Protein AF-A0A847F6R8-F1 (afdb_monomer_lite)

Secondary structure (DSSP, 8-state):
------------------------------------S-----TT--HHHHHHHHHS-GGGHHHHHHH-TT------

Radius of gyration: 31.02 Å; chains: 1; bounding box: 69×40×67 Å

Sequence (76 aa):
MRFKGLPIVIVGALLLVGSSASAQVRLSTPRAESVPDVYVVTSGDTLWDIASQFFGDPYEWPRIWSYNPAITNPHW

pLDDT: mean 71.98, std 18.73, range [36.72, 94.19]

Structure (mmCIF, N/CA/C/O backbone):
data_AF-A0A847F6R8-F1
#
_entry.id   AF-A0A847F6R8-F1
#
loop_
_atom_site.group_PDB
_atom_site.id
_atom_site.type_symbol
_atom_site.label_atom_id
_atom_site.label_alt_id
_atom_site.label_comp_id
_atom_site.label_asym_id
_atom_site.label_entity_id
_atom_site.label_seq_id
_atom_site.pdbx_PDB_ins_code
_atom_site.Cartn_x
_atom_site.Cartn_y
_atom_site.Cartn_z
_atom_site.occupancy
_atom_site.B_iso_or_equiv
_atom_site.auth_seq_id
_atom_site.auth_comp_id
_atom_site.auth_asym_id
_atom_site.auth_atom_id
_atom_site.pdbx_PDB_model_num
ATOM 1 N N . MET A 1 1 ? -59.080 -31.432 36.547 1.00 38.78 1 MET A N 1
ATOM 2 C CA . MET A 1 1 ? -57.757 -31.004 37.063 1.00 38.78 1 MET A CA 1
ATOM 3 C C . MET A 1 1 ? -57.805 -29.476 37.131 1.00 38.78 1 MET A C 1
ATOM 5 O O . MET A 1 1 ? -58.055 -28.880 36.099 1.00 38.78 1 MET A O 1
ATOM 9 N N . ARG A 1 2 ? -58.030 -28.860 38.307 1.00 43.25 2 ARG A N 1
ATOM 10 C CA . ARG A 1 2 ? -57.044 -28.530 39.370 1.00 43.25 2 ARG A CA 1
ATOM 11 C C . ARG A 1 2 ? -56.020 -27.494 38.857 1.00 43.25 2 ARG A C 1
ATOM 13 O O . ARG A 1 2 ? -55.329 -27.832 37.916 1.00 43.25 2 ARG A O 1
ATOM 20 N N . PHE A 1 3 ? -55.829 -26.278 39.376 1.00 43.19 3 PHE A N 1
ATOM 21 C CA . PHE A 1 3 ? -56.401 -25.510 40.490 1.00 43.19 3 PHE A CA 1
ATOM 22 C C . PHE A 1 3 ? -56.072 -24.013 40.280 1.00 43.19 3 PHE A C 1
ATOM 24 O O . PHE A 1 3 ? -55.043 -23.675 39.704 1.00 43.19 3 PHE A O 1
ATOM 31 N N . LYS A 1 4 ? -56.942 -23.135 40.794 1.00 42.12 4 LYS A N 1
ATOM 32 C CA . LYS A 1 4 ? -56.662 -21.730 41.135 1.00 42.12 4 LYS A CA 1
ATOM 33 C C . LYS A 1 4 ? -55.746 -21.686 42.374 1.00 42.12 4 LYS A C 1
ATOM 35 O O . LYS A 1 4 ? -55.958 -22.502 43.268 1.00 42.12 4 LYS A O 1
ATOM 40 N N . GLY A 1 5 ? -54.827 -20.717 42.470 1.00 38.44 5 GLY A N 1
ATOM 41 C CA . GLY A 1 5 ? -54.150 -20.387 43.736 1.00 38.44 5 GLY A CA 1
ATOM 42 C C . GLY A 1 5 ? -52.881 -19.526 43.619 1.00 38.44 5 GLY A C 1
ATOM 43 O O . GLY A 1 5 ? -51.792 -20.064 43.489 1.00 38.44 5 GLY A O 1
ATOM 44 N N . LEU A 1 6 ? -53.018 -18.201 43.734 1.00 44.62 6 LEU A N 1
ATOM 45 C CA . LEU A 1 6 ? -52.105 -17.378 44.558 1.00 44.62 6 LEU A CA 1
ATOM 46 C C . LEU A 1 6 ? -52.628 -17.478 46.018 1.00 44.62 6 LEU A C 1
ATOM 48 O O . LEU A 1 6 ? -53.832 -17.747 46.125 1.00 44.62 6 LEU A O 1
ATOM 52 N N . PRO A 1 7 ? -51.876 -17.218 47.125 1.00 43.72 7 PRO A N 1
ATOM 53 C CA . PRO A 1 7 ? -50.928 -16.098 47.304 1.00 43.72 7 PRO A CA 1
ATOM 54 C C . PRO A 1 7 ? -49.770 -16.343 48.336 1.00 43.72 7 PRO A C 1
ATOM 56 O O . PRO A 1 7 ? -49.587 -17.451 48.826 1.00 43.72 7 PRO A O 1
ATOM 59 N N . ILE A 1 8 ? -49.085 -15.250 48.728 1.00 43.59 8 ILE A N 1
ATOM 60 C CA . ILE A 1 8 ? -48.417 -14.965 50.032 1.00 43.59 8 ILE A CA 1
ATOM 61 C C . ILE A 1 8 ? -46.868 -14.983 50.038 1.00 43.59 8 ILE A C 1
ATOM 63 O O . ILE A 1 8 ? -46.238 -16.025 50.130 1.00 43.59 8 ILE A O 1
ATOM 67 N N . VAL A 1 9 ? -46.258 -13.814 49.777 1.00 39.91 9 VAL A N 1
ATOM 68 C CA . VAL A 1 9 ? -45.494 -12.925 50.702 1.00 39.91 9 VAL A CA 1
ATOM 69 C C . VAL A 1 9 ? -44.057 -13.372 51.020 1.00 39.91 9 VAL A C 1
ATOM 71 O O . VAL A 1 9 ? -43.853 -14.286 51.805 1.00 39.91 9 VAL A O 1
ATOM 74 N N . ILE A 1 10 ? -43.076 -12.573 50.573 1.00 43.91 10 ILE A N 1
ATOM 75 C CA . ILE A 1 10 ? -41.977 -12.114 51.441 1.00 43.91 10 ILE A CA 1
ATOM 76 C C . ILE A 1 10 ? -41.848 -10.595 51.260 1.00 43.91 10 ILE A C 1
ATOM 78 O O . ILE A 1 10 ? -41.406 -10.101 50.227 1.00 43.91 10 ILE A O 1
ATOM 82 N N . VAL A 1 11 ? -42.291 -9.863 52.282 1.00 43.56 11 VAL A N 1
ATOM 83 C CA . VAL A 1 11 ? -41.890 -8.483 52.571 1.00 43.56 11 VAL A CA 1
ATOM 84 C C . VAL A 1 11 ? -40.449 -8.535 53.075 1.00 43.56 11 VAL A C 1
ATOM 86 O O . VAL A 1 11 ? -40.162 -9.308 53.986 1.00 43.56 11 VAL A O 1
ATOM 89 N N . GLY A 1 12 ? -39.549 -7.715 52.533 1.00 36.72 12 GLY A N 1
ATOM 90 C CA . GLY A 1 12 ? -38.206 -7.611 53.096 1.00 36.72 12 GLY A CA 1
ATOM 91 C C . GLY A 1 12 ? -37.273 -6.657 52.361 1.00 36.72 12 GLY A C 1
ATOM 92 O O . GLY A 1 12 ? -36.747 -6.994 51.312 1.00 36.72 12 GLY A O 1
ATOM 93 N N . ALA A 1 13 ? -37.014 -5.523 53.011 1.00 48.78 13 ALA A N 1
ATOM 94 C CA . ALA A 1 13 ? -35.837 -4.668 52.866 1.00 48.78 13 ALA A CA 1
ATOM 95 C C . ALA A 1 13 ? -35.742 -3.761 51.624 1.00 48.78 13 ALA A C 1
ATOM 97 O O . ALA A 1 13 ? -35.095 -4.047 50.620 1.00 48.78 13 ALA A O 1
ATOM 98 N N . LEU A 1 14 ? -36.275 -2.554 51.820 1.00 54.06 14 LEU A N 1
ATOM 99 C CA . LEU A 1 14 ? -35.659 -1.312 51.369 1.00 54.06 14 LEU A CA 1
ATOM 100 C C . LEU A 1 14 ? -34.160 -1.321 51.740 1.00 54.06 14 LEU A C 1
ATOM 102 O O . LEU A 1 14 ? -33.801 -1.075 52.889 1.00 54.06 14 LEU A O 1
ATOM 106 N N . LEU A 1 15 ? -33.289 -1.605 50.774 1.00 52.72 15 LEU A N 1
ATOM 107 C CA . LEU A 1 15 ? -31.870 -1.275 50.855 1.00 52.72 15 LEU A CA 1
ATOM 108 C C . LEU A 1 15 ? -31.632 -0.068 49.953 1.00 52.72 15 LEU A C 1
ATOM 110 O O . LEU A 1 15 ? -31.561 -0.181 48.731 1.00 52.72 15 LEU A O 1
ATOM 114 N N . LEU A 1 16 ? -31.528 1.101 50.587 1.00 58.59 16 LEU A N 1
ATOM 115 C CA . LEU A 1 16 ? -30.897 2.283 50.010 1.00 58.59 16 LEU A CA 1
ATOM 116 C C . LEU A 1 16 ? -29.428 1.942 49.740 1.00 58.59 16 LEU A C 1
ATOM 118 O O . LEU A 1 16 ? -28.559 2.169 50.579 1.00 58.59 16 LEU A O 1
ATOM 122 N N . VAL A 1 17 ? -29.144 1.366 48.575 1.00 62.53 17 VAL A N 1
ATOM 123 C CA . VAL A 1 17 ? -27.773 1.299 48.079 1.00 62.53 17 VAL A CA 1
ATOM 124 C C . VAL A 1 17 ? -27.461 2.678 47.519 1.00 62.53 17 VAL A C 1
ATOM 126 O O . VAL A 1 17 ? -27.884 3.038 46.423 1.00 62.53 17 VAL A O 1
ATOM 129 N N . GLY A 1 18 ? -26.751 3.478 48.312 1.00 57.84 18 GLY A N 1
ATOM 130 C CA . GLY A 1 18 ? -26.083 4.672 47.820 1.00 57.84 18 GLY A CA 1
ATOM 131 C C . GLY A 1 18 ? -25.061 4.251 46.772 1.00 57.84 18 GLY A C 1
ATOM 132 O O . GLY A 1 18 ? -23.957 3.831 47.108 1.00 57.84 18 GLY A O 1
ATOM 133 N N . SER A 1 19 ? -25.433 4.325 45.495 1.00 64.81 19 SER A N 1
ATOM 134 C CA . SER A 1 19 ? -24.475 4.213 44.402 1.00 64.81 19 SER A CA 1
ATOM 135 C C . SER A 1 19 ? -23.626 5.476 44.397 1.00 64.81 19 SER A C 1
ATOM 137 O O . SER A 1 19 ? -23.947 6.459 43.734 1.00 64.81 19 SER A O 1
ATOM 139 N N . SER A 1 20 ? -22.536 5.456 45.161 1.00 65.50 20 SER A N 1
ATOM 140 C CA . SER A 1 20 ? -21.434 6.388 44.963 1.00 65.50 20 SER A CA 1
ATOM 141 C C . SER A 1 20 ? -21.000 6.265 43.508 1.00 65.50 20 SER A C 1
ATOM 143 O O . SER A 1 20 ? -20.470 5.233 43.096 1.00 65.50 20 SER A O 1
ATOM 145 N N . ALA A 1 21 ? -21.284 7.297 42.716 1.00 63.16 21 ALA A N 1
ATOM 146 C CA . ALA A 1 21 ? -20.821 7.410 41.348 1.00 63.16 21 ALA A CA 1
ATOM 147 C C . ALA A 1 21 ? -19.292 7.493 41.375 1.00 63.16 21 ALA A C 1
ATOM 149 O O . ALA A 1 21 ? -18.710 8.567 41.504 1.00 63.16 21 ALA A O 1
ATOM 150 N N . SER A 1 22 ? -18.621 6.346 41.296 1.00 62.88 22 SER A N 1
ATOM 151 C CA . SER A 1 22 ? -17.211 6.323 40.944 1.00 62.88 22 SER A CA 1
ATOM 152 C C . SER A 1 22 ? -17.128 6.881 39.529 1.00 62.88 22 SER A C 1
ATOM 154 O O . SER A 1 22 ? -17.551 6.224 38.577 1.00 62.88 22 SER A O 1
ATOM 156 N N . ALA A 1 23 ? -16.636 8.114 39.397 1.00 65.44 23 ALA A N 1
ATOM 157 C CA . ALA A 1 23 ? -16.221 8.672 38.123 1.00 65.44 23 ALA A CA 1
ATOM 158 C C . ALA A 1 23 ? -15.176 7.716 37.545 1.00 65.44 23 ALA A C 1
ATOM 160 O O . ALA A 1 23 ? -14.020 7.683 37.964 1.00 65.44 23 ALA A O 1
ATOM 161 N N . GLN A 1 24 ? -15.624 6.845 36.650 1.00 62.62 24 GLN A N 1
ATOM 162 C CA . GLN A 1 24 ? -14.749 5.920 35.968 1.00 62.62 24 GLN A CA 1
ATOM 163 C C . GLN A 1 24 ? -13.915 6.770 35.024 1.00 62.62 24 GLN A C 1
ATOM 165 O O . GLN A 1 24 ? -14.408 7.211 33.986 1.00 62.62 24 GLN A O 1
ATOM 170 N N . VAL A 1 25 ? -12.664 7.023 35.405 1.00 61.91 25 VAL A N 1
ATOM 171 C CA . VAL A 1 25 ? -11.640 7.489 34.477 1.00 61.91 25 VAL A CA 1
ATOM 172 C C . VAL A 1 25 ? -11.565 6.417 33.399 1.00 61.91 25 VAL A C 1
ATOM 174 O O . VAL A 1 25 ? -10.972 5.356 33.586 1.00 61.91 25 VAL A O 1
ATOM 177 N N . ARG A 1 26 ? -12.269 6.650 32.289 1.00 62.00 26 ARG A N 1
ATOM 178 C CA . ARG A 1 26 ? -12.095 5.890 31.061 1.00 62.00 26 ARG A CA 1
ATOM 179 C C . ARG A 1 26 ? -10.677 6.216 30.626 1.00 62.00 26 ARG A C 1
ATOM 181 O O . ARG A 1 26 ? -10.433 7.255 30.022 1.00 62.00 26 ARG A O 1
ATOM 188 N N . LEU A 1 27 ? -9.730 5.372 31.019 1.00 59.50 27 LEU A N 1
ATOM 189 C CA . LEU A 1 27 ? -8.434 5.331 30.375 1.00 59.50 27 LEU A CA 1
ATOM 190 C C . LEU A 1 27 ? -8.751 4.954 28.932 1.00 59.50 27 LEU A C 1
ATOM 192 O O . LEU A 1 27 ? -9.000 3.790 28.628 1.00 59.50 27 LEU A O 1
ATOM 196 N N . SER A 1 28 ? -8.858 5.960 28.070 1.00 59.84 28 SER A N 1
ATOM 197 C CA . SER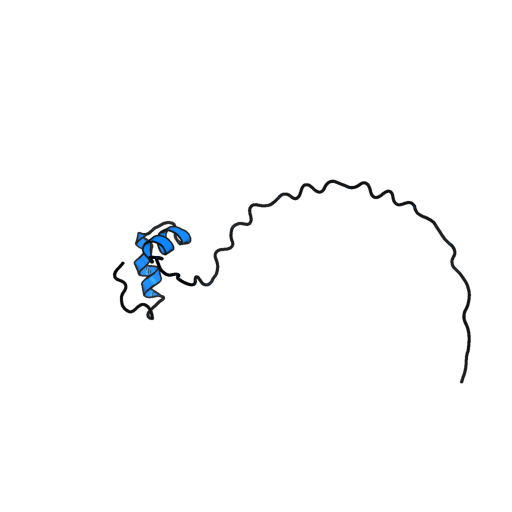 A 1 28 ? -8.813 5.774 26.632 1.00 59.84 28 SER A CA 1
ATOM 198 C C . SER A 1 28 ? -7.420 5.237 26.353 1.00 59.84 28 SER A C 1
ATOM 200 O O . SER A 1 28 ? -6.490 5.998 26.105 1.00 59.84 28 SER A O 1
ATOM 202 N N . THR A 1 29 ? -7.244 3.924 26.507 1.00 61.78 29 THR A N 1
ATOM 203 C CA . THR A 1 29 ? -6.113 3.215 25.928 1.00 61.78 29 THR A CA 1
ATOM 204 C C . THR A 1 29 ? -6.042 3.716 24.493 1.00 61.78 29 THR A C 1
ATOM 206 O O . THR A 1 29 ? -7.066 3.601 23.808 1.00 61.78 29 THR A O 1
ATOM 209 N N . PRO A 1 30 ? -4.933 4.332 24.038 1.00 57.34 30 PRO A N 1
ATOM 210 C CA . PRO A 1 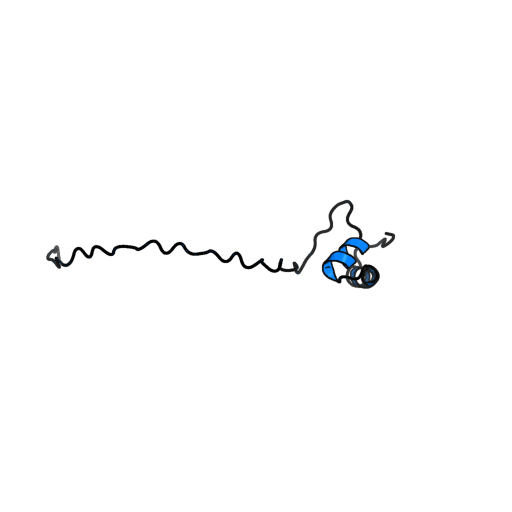30 ? -4.774 4.596 22.622 1.00 57.34 30 PRO A CA 1
ATOM 211 C C . PRO A 1 30 ? -4.949 3.234 21.973 1.00 57.34 30 PRO A C 1
ATOM 213 O O . PRO A 1 30 ? -4.162 2.316 22.212 1.00 57.34 30 PRO A O 1
ATOM 216 N N . ARG A 1 31 ? -6.088 3.053 21.298 1.00 58.72 31 ARG A N 1
ATOM 217 C CA . ARG A 1 31 ? -6.363 1.862 20.515 1.00 58.72 31 ARG A CA 1
ATOM 218 C C . ARG A 1 31 ? -5.168 1.826 19.582 1.00 58.72 31 ARG A C 1
ATOM 220 O O . ARG A 1 31 ? -5.032 2.733 18.770 1.00 58.72 31 ARG A O 1
ATOM 227 N N . ALA A 1 32 ? -4.254 0.877 19.780 1.00 61.19 32 ALA A N 1
ATOM 228 C CA . ALA A 1 32 ? -3.316 0.540 18.730 1.00 61.19 32 ALA A CA 1
ATOM 229 C C . ALA A 1 32 ? -4.226 0.282 17.535 1.00 61.19 32 ALA A C 1
ATOM 231 O O . ALA A 1 32 ? -5.041 -0.644 17.596 1.00 61.19 32 ALA A O 1
ATOM 232 N N . GLU A 1 33 ? -4.244 1.226 16.592 1.00 62.94 33 GLU A N 1
ATOM 233 C CA . GLU A 1 33 ? -5.055 1.148 15.388 1.00 62.94 33 GLU A CA 1
ATOM 234 C C . GLU A 1 33 ? -4.719 -0.211 14.802 1.00 62.94 33 GLU A C 1
ATOM 236 O O . GLU A 1 33 ? -3.5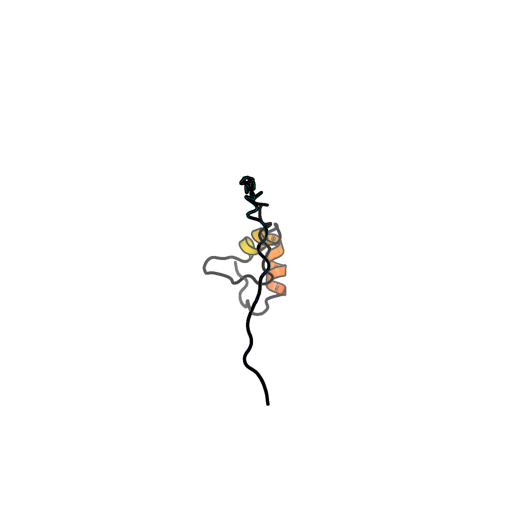75 -0.486 14.440 1.00 62.94 33 GLU A O 1
ATOM 241 N N . SER A 1 34 ? -5.667 -1.135 14.912 1.00 72.06 34 SER A N 1
ATOM 242 C CA . SER A 1 34 ? -5.450 -2.505 14.497 1.00 72.06 34 SER A CA 1
ATOM 243 C C . SER A 1 34 ? -5.213 -2.443 13.002 1.00 72.06 34 SER A C 1
ATOM 245 O O . SER A 1 34 ? -6.135 -2.068 12.276 1.00 72.06 34 SER A O 1
ATOM 247 N N . VAL A 1 35 ? -3.990 -2.755 12.570 1.00 76.56 35 VAL A N 1
ATOM 248 C CA . VAL A 1 35 ? -3.663 -2.840 11.149 1.00 76.56 35 VAL A CA 1
ATOM 249 C C . VAL A 1 35 ? -4.658 -3.817 10.524 1.00 76.56 35 VAL A C 1
ATOM 251 O O . VAL A 1 35 ? -4.768 -4.946 11.010 1.00 76.56 35 VAL A O 1
ATOM 254 N N . PRO A 1 36 ? -5.446 -3.383 9.529 1.00 81.38 36 PRO A N 1
ATOM 255 C CA . PRO A 1 36 ? -6.427 -4.255 8.917 1.00 81.38 36 PRO A CA 1
ATOM 256 C C . PRO A 1 36 ? -5.715 -5.355 8.124 1.00 81.38 36 PRO A C 1
ATOM 258 O O . PRO A 1 36 ? -4.699 -5.102 7.480 1.00 81.38 36 PRO A O 1
ATOM 261 N N . ASP A 1 37 ? -6.283 -6.562 8.115 1.00 85.06 37 ASP A N 1
ATOM 262 C CA . ASP A 1 37 ? -5.777 -7.669 7.287 1.00 85.06 37 ASP A CA 1
ATOM 263 C C . ASP A 1 37 ? -5.878 -7.365 5.780 1.00 85.06 37 ASP A C 1
ATOM 265 O O . ASP A 1 37 ? -5.172 -7.956 4.965 1.00 85.06 37 ASP A O 1
ATOM 269 N N . VAL A 1 38 ? -6.774 -6.446 5.401 1.00 88.12 38 VAL A N 1
ATOM 270 C CA . VAL A 1 38 ? -7.020 -6.032 4.018 1.00 88.12 38 VAL A CA 1
ATOM 271 C C . VAL A 1 38 ? -7.097 -4.512 3.945 1.00 88.12 38 VAL A C 1
ATOM 273 O O . VAL A 1 38 ? -7.884 -3.887 4.656 1.00 88.12 38 VAL A O 1
ATOM 276 N N . TYR A 1 39 ? -6.326 -3.927 3.031 1.00 89.00 39 TYR A N 1
ATOM 277 C CA . TYR A 1 39 ? -6.384 -2.509 2.698 1.00 89.00 39 TYR A CA 1
ATOM 278 C C . TYR A 1 39 ? -7.026 -2.317 1.320 1.00 89.00 39 TYR A C 1
ATOM 280 O O . TYR A 1 39 ? -6.602 -2.931 0.341 1.00 89.00 39 TYR A O 1
ATOM 288 N N . VAL A 1 40 ? -8.061 -1.476 1.243 1.00 90.50 40 VAL A N 1
ATOM 289 C CA . VAL A 1 40 ? -8.727 -1.127 -0.020 1.00 90.50 40 VAL A CA 1
ATOM 290 C C . VAL A 1 40 ? -8.140 0.184 -0.521 1.00 90.50 40 VAL A C 1
ATOM 292 O O . VAL A 1 40 ? -8.340 1.221 0.104 1.00 90.50 40 VAL A O 1
ATOM 295 N N . VAL A 1 41 ? -7.436 0.124 -1.650 1.00 89.75 41 VAL A N 1
ATOM 296 C CA . VAL A 1 41 ? -6.813 1.300 -2.266 1.00 89.75 41 VAL A CA 1
ATOM 297 C C . VAL A 1 41 ? -7.856 2.313 -2.729 1.00 89.75 41 VAL A C 1
ATOM 299 O O . VAL A 1 41 ? -8.900 1.957 -3.286 1.00 89.75 41 VAL A O 1
ATOM 302 N N . THR A 1 42 ? -7.550 3.586 -2.523 1.00 88.12 42 THR A N 1
ATOM 303 C CA . THR A 1 42 ? -8.342 4.726 -2.970 1.00 88.12 42 THR A CA 1
ATOM 304 C C . THR A 1 42 ? -7.594 5.518 -4.039 1.00 88.12 42 THR A C 1
ATOM 306 O O . THR A 1 42 ? -6.385 5.385 -4.230 1.00 88.12 42 THR A O 1
ATOM 309 N N . SER A 1 43 ? -8.324 6.329 -4.804 1.00 86.44 43 SER A N 1
ATOM 310 C CA . SER A 1 43 ? -7.714 7.165 -5.838 1.00 86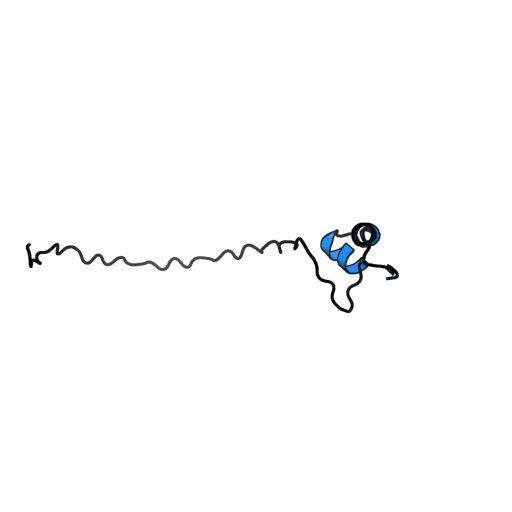.44 43 SER A CA 1
ATOM 311 C C . SER A 1 43 ? -6.709 8.139 -5.224 1.00 86.44 43 SER A C 1
ATOM 313 O O . SER A 1 43 ? -7.090 8.992 -4.426 1.00 86.44 43 SER A O 1
ATOM 315 N N . GLY A 1 44 ? -5.453 8.049 -5.660 1.00 86.19 44 GLY A N 1
ATOM 316 C CA . GLY A 1 44 ? -4.352 8.871 -5.156 1.00 86.19 44 GLY A CA 1
ATOM 317 C C . GLY A 1 44 ? -3.393 8.117 -4.238 1.00 86.19 44 GLY A C 1
ATOM 318 O O . GLY A 1 44 ? -2.288 8.608 -4.031 1.00 86.19 44 GLY A O 1
ATOM 319 N N . ASP A 1 45 ? -3.760 6.923 -3.763 1.00 90.06 45 ASP A N 1
ATOM 320 C CA . ASP A 1 45 ? -2.823 6.074 -3.035 1.00 90.06 45 ASP A CA 1
ATOM 321 C C . ASP A 1 45 ? -1.740 5.551 -3.974 1.00 90.06 45 ASP A C 1
ATOM 323 O O . ASP A 1 45 ? -2.008 5.077 -5.084 1.00 90.06 45 ASP A O 1
ATOM 327 N N . THR A 1 46 ? -0.506 5.586 -3.490 1.00 91.44 46 THR A N 1
ATOM 328 C CA . THR A 1 46 ? 0.612 4.898 -4.118 1.00 91.44 46 THR A CA 1
ATOM 329 C C . THR A 1 46 ? 1.017 3.725 -3.246 1.00 91.44 46 THR A C 1
ATOM 331 O O . THR A 1 46 ? 0.929 3.761 -2.018 1.00 91.44 46 THR A O 1
ATOM 334 N N . LEU A 1 47 ? 1.506 2.658 -3.865 1.00 90.56 47 LEU A N 1
ATOM 335 C CA . LEU A 1 47 ? 2.059 1.545 -3.099 1.00 90.56 47 LEU A CA 1
ATOM 336 C C . LEU A 1 47 ? 3.325 1.968 -2.313 1.00 90.56 47 LEU A C 1
ATOM 338 O O . LEU A 1 47 ? 3.677 1.295 -1.351 1.00 90.56 47 LEU A O 1
ATOM 342 N N . TRP A 1 48 ? 3.957 3.099 -2.657 1.00 93.06 48 TRP A N 1
ATOM 343 C CA . TRP A 1 48 ? 5.049 3.729 -1.906 1.00 93.06 48 TRP A CA 1
ATOM 344 C C . TRP A 1 48 ? 4.557 4.298 -0.570 1.00 93.06 48 TRP A C 1
ATOM 346 O O . TRP A 1 48 ? 5.147 4.036 0.482 1.00 93.06 48 TRP A O 1
ATOM 356 N N . ASP A 1 49 ? 3.443 5.031 -0.596 1.00 92.25 49 ASP A N 1
ATOM 357 C CA . ASP A 1 49 ? 2.809 5.581 0.605 1.00 92.25 49 ASP A CA 1
ATOM 358 C C . ASP A 1 49 ? 2.238 4.464 1.485 1.00 92.25 49 ASP A C 1
ATOM 360 O O . ASP A 1 49 ? 2.433 4.464 2.701 1.00 92.25 49 ASP A O 1
ATOM 364 N N . ILE A 1 50 ? 1.616 3.453 0.869 1.00 91.25 50 ILE A N 1
ATOM 365 C CA . ILE A 1 50 ? 1.122 2.256 1.563 1.00 91.25 50 ILE A CA 1
ATOM 366 C C . ILE A 1 50 ? 2.295 1.500 2.210 1.00 91.25 50 ILE A C 1
ATOM 368 O O . ILE A 1 50 ? 2.217 1.121 3.379 1.00 91.25 50 ILE A O 1
ATOM 372 N N . ALA A 1 51 ? 3.414 1.318 1.501 1.00 93.06 51 ALA A N 1
ATOM 373 C CA . ALA A 1 51 ? 4.603 0.678 2.061 1.00 93.06 51 ALA A CA 1
ATOM 374 C C . ALA A 1 51 ? 5.166 1.462 3.255 1.00 93.06 51 ALA A C 1
ATOM 376 O O . ALA A 1 51 ? 5.411 0.889 4.318 1.00 93.06 51 ALA A O 1
ATOM 377 N N . SER A 1 52 ? 5.260 2.785 3.125 1.00 93.31 52 SER A N 1
ATOM 378 C CA . SER A 1 52 ? 5.678 3.674 4.213 1.00 93.31 52 SER A CA 1
ATOM 379 C C . SER A 1 52 ? 4.755 3.576 5.430 1.00 93.31 52 SER A C 1
ATOM 381 O O . SER A 1 52 ? 5.229 3.568 6.563 1.00 93.31 52 SER A O 1
ATOM 383 N N . GLN A 1 53 ? 3.442 3.474 5.214 1.00 91.12 53 GLN A N 1
ATOM 384 C CA . GLN A 1 53 ? 2.450 3.425 6.286 1.00 91.12 53 GLN A CA 1
ATOM 385 C C . GLN A 1 53 ? 2.445 2.086 7.034 1.00 91.12 53 GLN A C 1
ATOM 387 O O . GLN A 1 53 ? 2.387 2.079 8.263 1.00 91.12 53 GLN A O 1
ATOM 392 N N . PHE A 1 54 ? 2.497 0.960 6.316 1.00 90.06 54 PHE A N 1
ATOM 393 C CA . PHE A 1 54 ? 2.332 -0.370 6.919 1.00 90.06 54 PHE A CA 1
ATOM 394 C C . PHE A 1 54 ? 3.650 -1.061 7.270 1.00 90.06 54 PHE A C 1
ATOM 396 O O . PHE A 1 54 ? 3.710 -1.792 8.257 1.00 90.06 54 PHE A O 1
ATOM 403 N N . PHE A 1 55 ? 4.703 -0.835 6.485 1.00 90.12 55 PHE A N 1
ATOM 404 C CA . PHE A 1 55 ? 6.012 -1.464 6.679 1.00 90.12 55 PHE A CA 1
ATOM 405 C C . PHE A 1 55 ? 7.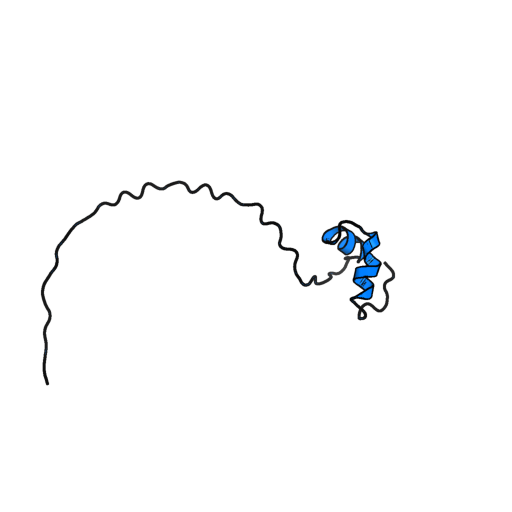041 -0.500 7.279 1.00 90.12 55 PHE A C 1
ATOM 407 O O . PHE A 1 55 ? 8.097 -0.943 7.724 1.00 90.12 55 PHE A O 1
ATOM 414 N N . GLY A 1 56 ? 6.747 0.805 7.315 1.00 92.38 56 GLY A N 1
ATOM 415 C CA . GLY A 1 56 ? 7.684 1.834 7.776 1.00 92.38 56 GLY A CA 1
ATOM 416 C C . GLY A 1 56 ? 8.827 2.109 6.796 1.00 92.38 56 GLY A C 1
ATOM 417 O O . GLY A 1 56 ? 9.675 2.953 7.078 1.00 92.38 56 GLY A O 1
ATOM 418 N N . ASP A 1 57 ? 8.848 1.413 5.658 1.00 92.88 57 ASP A N 1
ATOM 419 C CA . ASP A 1 57 ? 9.857 1.549 4.619 1.00 92.88 57 ASP A CA 1
ATOM 420 C C . ASP A 1 57 ? 9.175 1.611 3.244 1.00 92.88 57 ASP A C 1
ATOM 422 O O . ASP A 1 57 ? 8.602 0.611 2.799 1.00 92.88 57 ASP A O 1
ATOM 426 N N . PRO A 1 58 ? 9.230 2.755 2.539 1.00 92.38 58 PRO A N 1
ATOM 427 C CA . PRO A 1 58 ? 8.711 2.841 1.185 1.00 92.38 58 PRO A CA 1
ATOM 428 C C . PRO A 1 58 ? 9.365 1.860 0.213 1.00 92.38 58 PRO A C 1
ATOM 430 O O . PRO A 1 58 ? 8.733 1.495 -0.764 1.00 92.38 58 PRO A O 1
ATOM 433 N N . TYR A 1 59 ? 10.602 1.410 0.431 1.00 93.94 59 TYR A N 1
ATOM 434 C CA . TYR A 1 59 ? 11.270 0.473 -0.478 1.00 93.94 59 TYR A CA 1
ATOM 435 C C . TYR A 1 59 ? 10.711 -0.955 -0.398 1.00 93.94 59 TYR A C 1
ATOM 437 O O . TYR A 1 59 ? 11.047 -1.782 -1.243 1.00 93.94 59 TYR A O 1
ATOM 445 N N . GLU A 1 60 ? 9.823 -1.247 0.559 1.00 94.19 60 GLU A N 1
ATOM 446 C CA . GLU A 1 60 ? 9.094 -2.523 0.649 1.00 94.19 60 GLU A CA 1
ATOM 447 C C . GLU A 1 60 ? 7.923 -2.615 -0.341 1.00 94.19 60 GLU A C 1
ATOM 449 O O . GLU A 1 60 ? 7.240 -3.633 -0.461 1.00 94.19 60 GLU A O 1
ATOM 454 N N . TRP A 1 61 ? 7.709 -1.575 -1.131 1.00 92.62 61 TRP A N 1
ATOM 455 C CA . TRP A 1 61 ? 6.683 -1.532 -2.153 1.00 92.62 61 TRP A CA 1
ATOM 456 C C . TRP A 1 61 ? 6.701 -2.700 -3.166 1.00 92.62 61 TRP A C 1
ATOM 458 O O . TRP A 1 61 ? 5.617 -3.197 -3.502 1.00 92.62 61 TRP A O 1
ATOM 468 N N . PRO A 1 62 ? 7.862 -3.237 -3.621 1.00 92.75 62 PRO A N 1
ATOM 469 C CA . PRO A 1 62 ? 7.891 -4.373 -4.543 1.00 92.75 62 PRO A CA 1
ATOM 470 C C . PRO A 1 62 ? 7.374 -5.653 -3.892 1.00 92.75 62 PRO A C 1
ATOM 472 O O . PRO A 1 62 ? 6.852 -6.529 -4.582 1.00 92.75 62 PRO A O 1
ATOM 475 N N . ARG A 1 63 ? 7.483 -5.762 -2.560 1.00 91.06 63 ARG A N 1
ATOM 476 C CA . ARG A 1 63 ? 6.901 -6.864 -1.793 1.00 91.06 63 ARG A CA 1
ATOM 477 C C . ARG A 1 63 ? 5.380 -6.802 -1.840 1.00 91.06 63 ARG A C 1
ATOM 479 O O . ARG A 1 63 ? 4.746 -7.832 -2.030 1.00 91.06 63 ARG A O 1
ATOM 486 N N . ILE A 1 64 ? 4.782 -5.619 -1.700 1.00 90.19 64 ILE A N 1
ATOM 487 C CA . ILE A 1 64 ? 3.324 -5.482 -1.824 1.00 90.19 64 ILE A CA 1
ATOM 488 C C . ILE A 1 64 ? 2.895 -5.902 -3.229 1.00 90.19 64 ILE A C 1
ATOM 490 O O . ILE A 1 64 ? 1.956 -6.680 -3.386 1.00 90.19 64 ILE A O 1
ATOM 494 N N . TRP A 1 65 ? 3.619 -5.454 -4.253 1.00 90.25 65 TRP A N 1
ATOM 495 C CA . TRP A 1 65 ? 3.315 -5.810 -5.633 1.00 90.25 65 TRP A CA 1
ATOM 496 C C . TRP A 1 65 ? 3.443 -7.317 -5.916 1.00 90.25 65 TRP A C 1
ATOM 498 O O . TRP A 1 65 ? 2.570 -7.886 -6.570 1.00 90.25 65 TRP A O 1
ATOM 508 N N . SER A 1 66 ? 4.462 -7.993 -5.374 1.00 89.88 66 SER A N 1
ATOM 509 C CA . SER A 1 66 ? 4.685 -9.426 -5.622 1.00 89.88 66 SER A CA 1
ATOM 510 C C . SER A 1 66 ? 3.547 -10.324 -5.119 1.00 89.88 66 SER A C 1
ATOM 512 O O . SER A 1 66 ? 3.287 -11.369 -5.715 1.00 89.88 66 SER A O 1
ATOM 514 N N . TYR A 1 67 ? 2.828 -9.903 -4.074 1.00 89.06 67 TYR A N 1
ATOM 515 C CA . TYR A 1 67 ? 1.643 -10.602 -3.567 1.00 89.06 67 TYR A CA 1
ATOM 516 C C . TYR A 1 67 ? 0.344 -10.238 -4.298 1.00 89.06 67 TYR A C 1
ATOM 518 O O . TYR A 1 67 ? -0.659 -10.931 -4.131 1.00 89.06 67 TYR A O 1
ATOM 526 N N . ASN A 1 68 ? 0.343 -9.179 -5.113 1.00 88.50 68 ASN A N 1
ATOM 527 C CA . ASN A 1 68 ? -0.849 -8.628 -5.757 1.00 88.50 68 ASN A CA 1
ATOM 528 C C . ASN A 1 68 ? -0.724 -8.667 -7.292 1.00 88.50 68 ASN A C 1
ATOM 530 O O . ASN A 1 68 ? -0.628 -7.619 -7.935 1.00 88.50 68 ASN A O 1
ATOM 534 N N . PRO A 1 69 ? -0.792 -9.862 -7.919 1.00 84.50 69 PRO A N 1
ATOM 535 C CA . PRO A 1 69 ? -0.623 -10.024 -9.368 1.00 84.50 69 PRO A CA 1
ATOM 536 C C . PRO A 1 69 ? -1.718 -9.335 -10.199 1.00 84.50 69 PRO A C 1
ATOM 538 O O . PRO A 1 69 ? -1.564 -9.165 -11.405 1.00 84.50 69 PRO A O 1
ATOM 541 N N . ALA A 1 70 ? -2.823 -8.924 -9.566 1.00 85.38 70 ALA A N 1
ATOM 542 C CA . ALA A 1 70 ? -3.872 -8.123 -10.194 1.00 85.38 70 ALA A CA 1
ATOM 543 C C . ALA A 1 70 ? -3.405 -6.699 -10.562 1.00 85.38 70 ALA A C 1
ATOM 545 O O . ALA A 1 70 ? -4.022 -6.050 -11.405 1.00 85.38 70 ALA A O 1
ATOM 546 N N . ILE A 1 71 ? -2.318 -6.211 -9.956 1.00 83.88 71 ILE A N 1
ATOM 547 C CA . ILE A 1 71 ? -1.728 -4.907 -10.260 1.00 83.88 71 ILE A CA 1
ATOM 548 C C . ILE A 1 71 ? -0.816 -5.077 -11.481 1.00 83.88 71 ILE A C 1
ATOM 550 O O . ILE A 1 71 ? 0.367 -5.395 -11.373 1.00 83.88 71 ILE A O 1
ATOM 554 N N . THR A 1 72 ? -1.388 -4.894 -12.671 1.00 75.19 72 THR A N 1
ATOM 555 C CA . THR A 1 72 ? -0.712 -5.141 -13.958 1.00 75.19 72 THR A CA 1
ATOM 556 C C . THR A 1 72 ? 0.293 -4.067 -14.361 1.00 75.19 72 THR A C 1
ATOM 558 O O . THR A 1 72 ? 1.155 -4.327 -15.195 1.00 75.19 72 THR A O 1
ATOM 561 N N . ASN A 1 73 ? 0.185 -2.861 -13.804 1.00 68.12 73 ASN A N 1
ATOM 562 C CA . ASN A 1 73 ? 1.102 -1.763 -14.079 1.00 68.12 73 ASN A CA 1
ATOM 563 C C . ASN A 1 73 ? 1.589 -1.145 -12.758 1.00 68.12 73 ASN A C 1
ATOM 565 O O . ASN A 1 73 ? 0.906 -0.276 -12.218 1.00 68.12 73 ASN A O 1
ATOM 569 N N . PRO A 1 74 ? 2.739 -1.585 -12.218 1.00 63.00 74 PRO A N 1
ATOM 570 C CA . PRO A 1 74 ? 3.280 -1.070 -10.965 1.00 63.00 74 PRO A CA 1
ATOM 571 C C . PRO A 1 74 ? 4.073 0.235 -11.143 1.00 63.00 74 PRO A C 1
ATOM 573 O O . PRO A 1 74 ? 4.902 0.549 -10.299 1.00 63.00 74 PRO A O 1
ATOM 576 N N . HIS A 1 75 ? 3.898 0.974 -12.243 1.00 57.50 75 HIS A N 1
ATOM 577 C CA . HIS A 1 75 ? 4.538 2.280 -12.378 1.00 57.50 75 HIS A CA 1
ATOM 578 C C . HIS A 1 75 ? 3.880 3.289 -11.425 1.00 57.50 75 HIS A C 1
ATOM 580 O O . HIS A 1 75 ? 2.795 3.795 -11.713 1.00 57.50 75 HIS A O 1
ATOM 586 N N . TRP A 1 76 ? 4.553 3.559 -10.308 1.00 57.25 76 TRP A N 1
ATOM 587 C CA . TRP A 1 76 ? 4.314 4.656 -9.367 1.00 57.25 76 TRP A CA 1
ATOM 588 C C . TRP A 1 76 ? 5.646 5.016 -8.707 1.00 57.25 76 TRP A C 1
ATOM 590 O O . TRP A 1 76 ? 6.360 4.094 -8.255 1.00 57.25 76 TRP A O 1
#

Foldseek 3Di:
DDDDDDDDDDDDDDDPPPPPPPPPPPPPPPPPPPDDPDDDDDP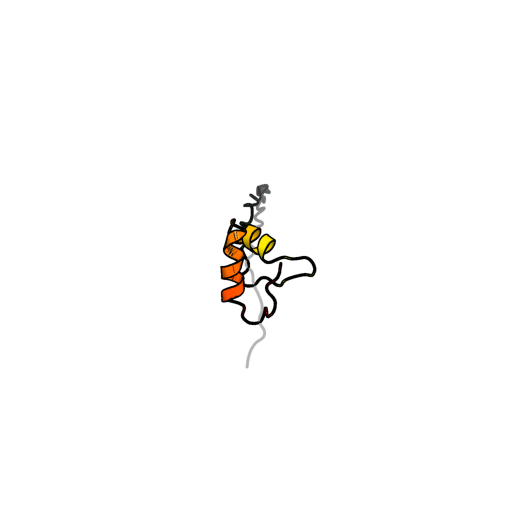PDALLVVCCVPVVHSVCSVVVVVVCVVCVDNDD